Protein AF-A0A661FBB1-F1 (afdb_monomer)

Sequence (141 aa):
MPEQTFEELRRYLLKSGITPRHVKRTIAELNDHFDDLQLEGKSEGLSTLDAHAFAESRIGEHKLIAQNMLAKTELKTWIYRYPRVARLYLPVAYLLLLPAAPVFAGAEHASAVARWGTSLMVSAAVTAAMLLLMQIAITLT

Solvent-accessible surface area (backbone atoms only — not comparable to full-atom values): 7709 Å² total; per-residue (Å²): 115,66,69,61,56,51,51,51,50,48,53,52,43,48,76,71,33,37,30,68,69,56,50,54,50,52,54,51,54,51,49,55,52,41,52,51,37,30,52,50,31,41,75,74,67,40,53,76,68,53,7,47,53,50,21,57,66,68,74,54,61,67,67,57,57,49,50,61,52,68,71,40,56,87,49,31,31,66,56,69,58,37,52,73,58,37,66,58,48,50,58,54,52,46,65,57,54,64,53,42,60,60,51,55,54,40,64,79,38,41,69,58,50,50,54,55,50,50,51,51,52,51,54,50,50,54,52,51,50,51,52,50,51,53,51,50,51,62,75,74,107

Structure (mmCIF, N/CA/C/O backbone):
data_AF-A0A661FBB1-F1
#
_entry.id   AF-A0A661FBB1-F1
#
loop_
_atom_site.group_PDB
_atom_site.id
_atom_site.type_symbol
_atom_site.label_atom_id
_atom_site.label_alt_id
_atom_site.label_comp_id
_atom_site.label_asym_id
_atom_site.label_entity_id
_atom_site.label_seq_id
_atom_site.pdbx_PDB_ins_code
_atom_site.Cartn_x
_atom_site.Cartn_y
_atom_site.Cartn_z
_atom_site.occupancy
_atom_site.B_iso_or_equiv
_atom_site.auth_seq_id
_atom_site.auth_comp_id
_atom_site.auth_asym_id
_atom_site.auth_atom_id
_atom_site.pdbx_PDB_model_num
ATOM 1 N N . MET A 1 1 ? -7.711 7.967 23.790 1.00 57.03 1 MET A N 1
ATOM 2 C CA . MET A 1 1 ? -8.134 8.584 22.510 1.00 57.03 1 MET A CA 1
ATOM 3 C C . MET A 1 1 ? -8.203 7.483 21.456 1.00 57.03 1 MET A C 1
ATOM 5 O O . MET A 1 1 ? -7.209 7.226 20.787 1.00 57.03 1 MET A O 1
ATOM 9 N N . PRO A 1 2 ? -9.346 6.800 21.355 1.00 60.16 2 PRO A N 1
ATOM 10 C CA . PRO A 1 2 ? -9.554 5.565 20.590 1.00 60.16 2 PRO A CA 1
ATOM 11 C C . PRO A 1 2 ? -9.313 5.749 19.089 1.00 60.16 2 PRO A C 1
ATOM 13 O O . PRO A 1 2 ? -8.815 4.837 18.435 1.00 60.16 2 PRO A O 1
ATOM 16 N N . GLU A 1 3 ? -9.524 6.961 18.564 1.00 63.97 3 GLU A N 1
ATOM 17 C CA . GLU A 1 3 ? -9.142 7.320 17.194 1.00 63.97 3 GLU A CA 1
ATOM 18 C C . GLU A 1 3 ? -7.659 7.038 16.903 1.00 63.97 3 GLU A C 1
ATOM 20 O O . GLU A 1 3 ? -7.321 6.515 15.842 1.00 63.97 3 GLU A O 1
ATOM 25 N N . GLN A 1 4 ? -6.758 7.318 17.854 1.00 70.75 4 GLN A N 1
ATOM 26 C CA . GLN A 1 4 ? -5.325 7.061 17.673 1.00 70.75 4 GLN A CA 1
ATOM 27 C C . GLN A 1 4 ? -5.031 5.556 17.629 1.00 70.75 4 GLN A C 1
ATOM 29 O O . GLN A 1 4 ? -4.239 5.103 16.800 1.00 70.75 4 GLN A O 1
ATO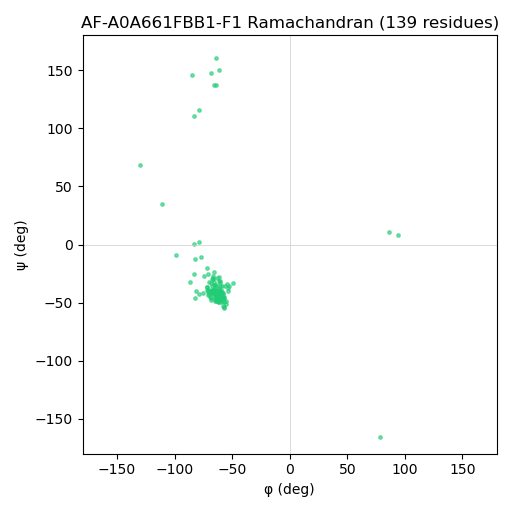M 34 N N . THR A 1 5 ? -5.711 4.770 18.464 1.00 79.94 5 THR A N 1
ATOM 35 C CA . THR A 1 5 ? -5.538 3.315 18.536 1.00 79.94 5 THR A CA 1
ATOM 36 C C . THR A 1 5 ? -6.108 2.608 17.304 1.00 79.94 5 THR A C 1
ATOM 38 O O . THR A 1 5 ? -5.467 1.716 16.739 1.00 79.94 5 THR A O 1
ATOM 41 N N . PHE A 1 6 ? -7.267 3.040 16.806 1.00 89.94 6 PHE A N 1
ATOM 42 C CA . PHE A 1 6 ? -7.828 2.507 15.567 1.00 89.94 6 PHE A CA 1
ATOM 43 C C . PHE A 1 6 ? -7.035 2.929 14.331 1.00 89.94 6 PHE A C 1
ATOM 45 O O . PHE A 1 6 ? -6.894 2.129 13.405 1.00 89.94 6 PHE A O 1
ATOM 52 N N . GLU A 1 7 ? -6.427 4.117 14.312 1.00 91.25 7 GLU A N 1
ATOM 53 C CA . GLU A 1 7 ? -5.509 4.497 13.232 1.00 91.25 7 GLU A CA 1
ATOM 54 C C . GLU A 1 7 ? -4.209 3.678 13.237 1.00 91.25 7 GLU A C 1
ATOM 56 O O . GLU A 1 7 ? -3.648 3.362 12.181 1.00 91.25 7 GLU A O 1
ATOM 61 N N . GLU A 1 8 ? -3.715 3.268 14.404 1.00 91.81 8 GLU A N 1
ATOM 62 C CA . GLU A 1 8 ? -2.618 2.300 14.496 1.00 91.81 8 GLU A CA 1
ATOM 63 C C . GLU A 1 8 ? -3.014 0.932 13.940 1.00 91.81 8 GLU A C 1
ATOM 65 O O . GLU A 1 8 ? -2.297 0.391 13.089 1.00 91.81 8 GLU A O 1
ATOM 70 N N . LEU A 1 9 ? -4.184 0.416 14.329 1.00 93.00 9 LEU A N 1
ATOM 71 C CA . LEU A 1 9 ? -4.731 -0.827 13.784 1.00 93.00 9 LEU A CA 1
ATOM 72 C C . LEU A 1 9 ? -4.915 -0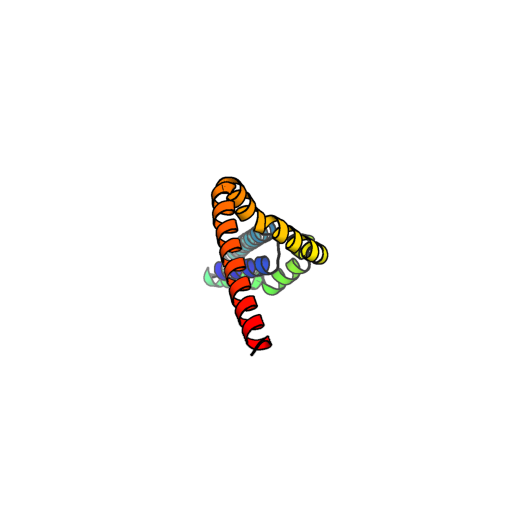.733 12.262 1.00 93.00 9 LEU A C 1
ATOM 74 O O . LEU A 1 9 ? -4.481 -1.619 11.522 1.00 93.00 9 LEU A O 1
ATOM 78 N N . ARG A 1 10 ? -5.483 0.370 11.770 1.00 95.12 10 ARG A N 1
ATOM 79 C CA . ARG A 1 10 ? -5.664 0.652 10.343 1.00 95.12 10 ARG A CA 1
ATOM 80 C C . ARG A 1 10 ? -4.343 0.581 9.588 1.00 95.12 10 ARG A C 1
ATOM 82 O O . ARG A 1 10 ? -4.241 -0.124 8.580 1.00 95.12 10 ARG A O 1
ATOM 89 N N . ARG A 1 11 ? -3.315 1.287 10.071 1.00 95.50 11 ARG A N 1
ATOM 90 C CA . ARG A 1 11 ? -1.973 1.272 9.466 1.00 95.50 11 ARG A CA 1
ATOM 91 C C . ARG A 1 11 ? -1.376 -0.131 9.473 1.00 95.50 11 ARG A C 1
ATOM 93 O O . ARG A 1 11 ? -0.795 -0.542 8.467 1.00 95.50 11 ARG A O 1
ATOM 100 N N . TYR A 1 12 ? -1.534 -0.870 10.568 1.00 95.00 12 TYR A N 1
ATOM 101 C CA . TYR A 1 12 ? -1.041 -2.239 10.686 1.00 95.00 12 TYR A CA 1
ATOM 102 C C . TYR A 1 12 ? -1.705 -3.192 9.678 1.00 95.00 12 TYR A C 1
ATOM 104 O O . TYR A 1 12 ? -1.004 -3.923 8.970 1.00 95.00 12 TYR A O 1
ATOM 112 N N . LEU A 1 13 ? -3.033 -3.145 9.541 1.00 95.38 13 LEU A N 1
ATOM 113 C CA . LEU A 1 13 ? -3.787 -3.986 8.604 1.00 95.38 13 LEU A CA 1
ATOM 114 C C . LEU A 1 13 ? -3.411 -3.706 7.142 1.00 95.38 13 LEU A C 1
ATOM 116 O O . LEU A 1 13 ? -3.213 -4.644 6.366 1.00 95.38 13 LEU A O 1
ATOM 120 N N . LEU A 1 14 ? -3.251 -2.428 6.777 1.00 95.75 14 LEU A N 1
ATOM 121 C CA . LEU A 1 14 ? -2.830 -2.026 5.430 1.00 95.75 14 LEU A CA 1
ATOM 122 C C . LEU A 1 14 ? -1.415 -2.516 5.105 1.00 95.75 14 LEU A C 1
ATOM 124 O O . LEU A 1 14 ? -1.207 -3.123 4.055 1.00 95.75 14 LEU A O 1
ATOM 128 N N . LYS A 1 15 ? -0.450 -2.315 6.014 1.00 95.00 15 LYS A N 1
ATOM 129 C CA . LYS A 1 15 ? 0.931 -2.807 5.835 1.00 95.00 15 LYS A CA 1
ATOM 130 C C . LYS A 1 15 ? 0.996 -4.329 5.705 1.00 95.00 15 LYS A C 1
ATOM 132 O O . LYS A 1 15 ? 1.851 -4.857 4.999 1.00 95.00 15 LYS A O 1
ATOM 137 N N . SER A 1 16 ? 0.072 -5.023 6.359 1.00 93.75 16 SER A N 1
ATOM 138 C CA . SER A 1 16 ? -0.020 -6.482 6.345 1.00 93.75 16 SER A CA 1
ATOM 139 C C . SER A 1 16 ? -0.768 -7.040 5.123 1.00 93.75 16 SER A C 1
ATOM 141 O O . SER A 1 16 ? -0.909 -8.256 4.988 1.00 93.75 16 SER A O 1
ATOM 143 N N . GLY A 1 17 ? -1.230 -6.173 4.214 1.00 93.88 17 GLY A N 1
ATOM 144 C CA . GLY A 1 17 ? -1.769 -6.561 2.911 1.00 93.88 17 GLY A CA 1
ATOM 145 C C . GLY A 1 17 ? -3.284 -6.741 2.839 1.00 93.88 17 GLY A C 1
ATOM 146 O O . GLY A 1 17 ? -3.783 -7.194 1.801 1.00 93.88 17 GLY A O 1
ATOM 147 N N . ILE A 1 18 ? -4.029 -6.382 3.890 1.00 96.44 18 ILE A N 1
ATOM 148 C CA . ILE A 1 18 ? -5.498 -6.351 3.849 1.00 96.44 18 ILE A CA 1
ATOM 149 C C . ILE A 1 18 ? -5.958 -5.263 2.873 1.00 96.44 18 ILE A C 1
ATOM 151 O O . ILE A 1 18 ? -5.408 -4.162 2.831 1.00 96.44 18 ILE A O 1
ATOM 155 N N . THR A 1 19 ? -6.969 -5.567 2.061 1.00 95.31 19 THR A N 1
ATOM 156 C CA . THR A 1 19 ? -7.477 -4.634 1.051 1.00 95.31 19 THR A CA 1
ATOM 157 C C . THR A 1 19 ? -8.086 -3.382 1.704 1.00 95.31 19 THR A C 1
ATOM 159 O O . THR A 1 19 ? -8.873 -3.517 2.646 1.00 95.31 19 THR A O 1
ATOM 162 N N . PRO A 1 20 ? -7.823 -2.161 1.182 1.00 95.06 20 PRO A N 1
ATOM 163 C CA . PRO A 1 20 ? -8.282 -0.910 1.795 1.00 95.06 20 PRO A CA 1
ATOM 164 C C . PRO A 1 20 ? -9.788 -0.834 2.059 1.00 95.06 20 PRO A C 1
ATOM 166 O O . PRO A 1 20 ? -10.207 -0.259 3.060 1.00 95.06 20 PRO A O 1
ATOM 169 N N . ARG A 1 21 ? -10.608 -1.448 1.195 1.00 95.00 21 ARG A N 1
ATOM 170 C CA . ARG A 1 21 ? -12.065 -1.529 1.375 1.00 95.00 21 ARG A CA 1
ATOM 171 C C . ARG A 1 21 ? -12.445 -2.249 2.670 1.00 95.00 21 ARG A C 1
ATOM 173 O O . ARG A 1 21 ? -13.316 -1.767 3.387 1.00 95.00 21 ARG A O 1
ATOM 180 N N . HIS A 1 22 ? -11.799 -3.379 2.961 1.00 94.88 22 HIS A N 1
ATOM 181 C CA . HIS A 1 22 ? -12.058 -4.148 4.177 1.00 94.88 22 HIS A CA 1
ATOM 182 C C . HIS A 1 22 ? -11.550 -3.411 5.409 1.00 94.88 22 HIS A C 1
ATOM 184 O O . HIS A 1 22 ? -12.287 -3.309 6.378 1.00 94.88 22 HIS A O 1
ATOM 190 N N . VAL A 1 23 ? -10.358 -2.805 5.341 1.00 96.06 23 VAL A N 1
ATOM 191 C CA . VAL A 1 23 ? -9.843 -1.992 6.452 1.00 96.06 23 VAL A CA 1
ATOM 192 C C . VAL A 1 23 ? -10.785 -0.829 6.763 1.00 96.06 23 VAL A C 1
ATOM 194 O O . VAL A 1 23 ? -11.175 -0.660 7.910 1.00 96.06 23 VAL A O 1
ATOM 197 N N . LYS A 1 24 ? -11.205 -0.056 5.752 1.00 95.50 24 LYS A N 1
ATOM 198 C CA . LYS A 1 24 ? -12.125 1.074 5.949 1.00 95.50 24 LYS A CA 1
ATOM 199 C C . LYS A 1 24 ? -13.433 0.626 6.603 1.00 95.50 24 LYS A C 1
ATOM 201 O O . LYS A 1 24 ? -13.892 1.281 7.529 1.00 95.50 24 LYS A O 1
ATOM 206 N N . ARG A 1 25 ? -14.014 -0.477 6.120 1.00 95.06 25 ARG A N 1
ATOM 207 C CA . ARG A 1 25 ? -15.252 -1.027 6.679 1.00 95.06 25 ARG A CA 1
ATOM 208 C C . ARG A 1 25 ? -15.068 -1.445 8.136 1.00 95.06 25 ARG A C 1
ATOM 210 O O . ARG A 1 25 ? -15.866 -1.040 8.962 1.00 95.06 25 ARG A O 1
ATOM 217 N N . THR A 1 26 ? -14.014 -2.194 8.449 1.00 94.00 26 THR A N 1
ATOM 218 C CA . THR A 1 26 ? -13.778 -2.667 9.817 1.00 94.00 26 THR A CA 1
ATOM 219 C C . THR A 1 26 ? -13.519 -1.524 10.791 1.00 94.00 26 THR A C 1
ATOM 221 O O . THR A 1 26 ? -14.028 -1.560 11.898 1.00 94.00 26 THR A O 1
ATOM 224 N N . ILE A 1 27 ? -12.769 -0.492 10.397 1.00 94.75 27 ILE A N 1
ATOM 225 C CA . ILE A 1 27 ? -12.542 0.669 11.271 1.00 94.75 27 ILE A CA 1
ATOM 226 C C . ILE A 1 27 ? -13.841 1.444 11.517 1.00 94.75 27 ILE A C 1
ATOM 228 O O . ILE A 1 27 ? -14.068 1.884 12.636 1.00 94.75 27 ILE A O 1
ATOM 232 N N . ALA A 1 28 ? -14.705 1.579 10.506 1.00 94.19 28 ALA A N 1
ATOM 233 C CA . ALA A 1 28 ? -16.026 2.173 10.699 1.00 94.19 28 ALA A CA 1
ATOM 234 C C . ALA A 1 28 ? -16.876 1.338 11.671 1.00 94.19 28 ALA A C 1
ATOM 236 O O . ALA A 1 28 ? -17.344 1.873 12.662 1.00 94.19 28 ALA A O 1
ATOM 237 N N . GLU A 1 29 ? -16.967 0.020 11.456 1.00 93.75 29 GLU A N 1
ATOM 238 C CA . GLU A 1 29 ? -17.710 -0.891 12.343 1.00 93.75 29 GLU A CA 1
ATOM 239 C C . GLU A 1 29 ? -17.183 -0.865 13.791 1.00 93.75 29 GLU A C 1
ATOM 241 O O . GLU A 1 29 ? -17.966 -0.960 14.729 1.00 93.75 29 GLU A O 1
ATOM 246 N N . LEU A 1 30 ? -15.867 -0.720 13.988 1.00 92.88 30 LEU A N 1
ATOM 247 C CA . LEU A 1 30 ? -15.271 -0.605 15.322 1.00 92.88 30 LEU A CA 1
ATOM 248 C C . LEU A 1 30 ? -15.584 0.731 16.000 1.00 92.88 30 LEU A C 1
ATOM 250 O O . LEU A 1 30 ? -15.828 0.732 17.201 1.00 92.88 30 LEU A O 1
ATOM 254 N N . ASN A 1 31 ? -15.580 1.841 15.256 1.00 92.50 31 ASN A N 1
ATOM 255 C CA . ASN A 1 31 ? -15.984 3.143 15.792 1.00 92.50 31 ASN A CA 1
ATOM 256 C C . ASN A 1 31 ? -17.463 3.137 16.180 1.00 92.50 31 ASN A C 1
ATOM 258 O O . ASN A 1 31 ? -17.784 3.487 17.309 1.00 92.50 31 ASN A O 1
ATOM 262 N N . ASP A 1 32 ? -18.333 2.658 15.287 1.00 93.69 32 ASP A N 1
ATOM 263 C CA . ASP A 1 32 ? -19.772 2.572 15.548 1.00 93.69 32 ASP A CA 1
ATOM 264 C C . ASP A 1 32 ? -20.037 1.721 16.805 1.00 93.69 32 ASP A C 1
ATOM 266 O O . ASP A 1 32 ? -20.751 2.139 17.713 1.00 93.69 32 ASP A O 1
ATOM 270 N N . HIS A 1 33 ? -19.379 0.558 16.921 1.00 92.69 33 HIS A N 1
ATOM 271 C CA . HIS A 1 33 ? -19.526 -0.299 18.099 1.00 92.69 33 HIS A CA 1
ATOM 272 C C . HIS A 1 33 ? -18.967 0.335 19.382 1.00 92.69 33 HIS A C 1
ATOM 274 O O . HIS A 1 33 ? -19.511 0.128 20.466 1.00 92.69 33 HIS A O 1
ATOM 280 N N . PHE A 1 34 ? -17.880 1.100 19.282 1.00 92.31 34 PHE A N 1
ATOM 281 C CA . PHE A 1 34 ? -17.327 1.824 20.421 1.00 92.31 34 PHE A CA 1
ATOM 282 C C . PHE A 1 34 ? -18.291 2.899 20.932 1.00 92.31 34 PHE A C 1
ATOM 284 O O . PHE A 1 34 ? -18.471 3.038 22.144 1.00 92.31 34 PHE A O 1
ATOM 291 N N . ASP A 1 35 ? -18.923 3.633 20.017 1.00 92.62 35 ASP A N 1
ATOM 292 C CA . ASP A 1 35 ? -19.912 4.657 20.344 1.00 92.62 35 ASP A CA 1
ATOM 293 C C . ASP A 1 35 ? -21.154 4.033 20.997 1.00 92.62 35 ASP A C 1
ATOM 295 O O . ASP A 1 35 ? -21.623 4.536 22.023 1.00 92.62 35 ASP A O 1
ATOM 299 N N . ASP A 1 36 ? 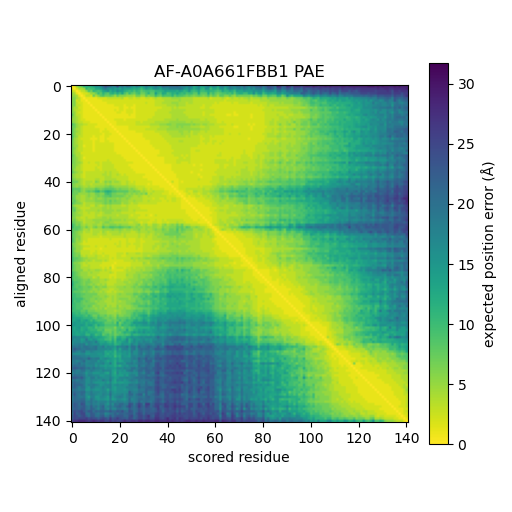-21.621 2.890 20.485 1.00 94.50 36 ASP A N 1
ATOM 300 C CA . ASP A 1 36 ? -22.709 2.115 21.092 1.00 94.50 36 ASP A CA 1
ATOM 301 C C . ASP A 1 36 ? -22.376 1.700 22.538 1.00 94.50 36 ASP A C 1
ATOM 303 O O . ASP A 1 36 ? -23.185 1.900 23.447 1.00 94.50 36 ASP A O 1
ATOM 307 N N . LEU A 1 37 ? -21.161 1.194 22.787 1.00 93.88 37 LEU A N 1
ATOM 308 C CA . LEU A 1 37 ? -20.704 0.800 24.129 1.00 93.88 37 LEU A CA 1
ATOM 309 C C . LEU A 1 37 ? -20.592 1.993 25.090 1.00 93.88 37 LEU A C 1
ATOM 311 O O . LEU A 1 37 ? -20.864 1.862 26.286 1.00 93.88 37 LEU A O 1
ATOM 315 N N . GLN A 1 38 ? -20.204 3.172 24.597 1.00 93.19 38 GLN A N 1
ATOM 316 C CA . GLN A 1 38 ? -20.211 4.379 25.424 1.00 93.19 38 GLN A CA 1
ATOM 317 C C . GLN A 1 38 ? -21.625 4.816 25.799 1.00 93.19 38 GLN A C 1
ATOM 319 O O . GLN A 1 38 ? -21.843 5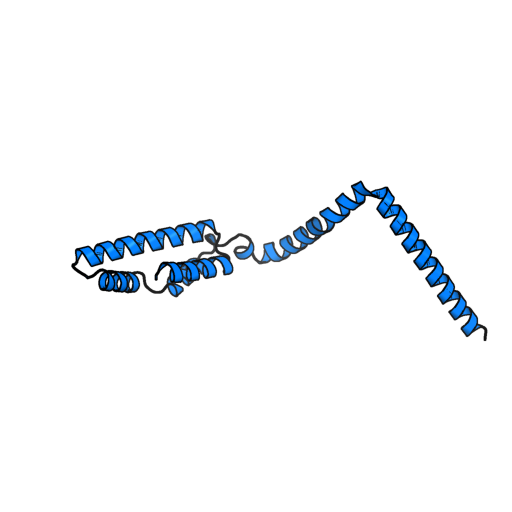.288 26.918 1.00 93.19 38 GLN A O 1
ATOM 324 N N . LEU A 1 39 ? -22.572 4.719 24.863 1.00 94.38 39 LEU A N 1
ATOM 325 C CA . LEU A 1 39 ? -23.973 5.037 25.126 1.00 94.38 39 LEU A CA 1
ATOM 326 C C . LEU A 1 39 ? -24.569 4.062 26.143 1.00 94.38 39 LEU A C 1
ATOM 328 O O . LEU A 1 39 ? -25.251 4.512 27.064 1.00 94.38 39 LEU A O 1
ATOM 332 N N . GLU A 1 40 ? -24.246 2.772 26.035 1.00 94.12 40 GLU A N 1
ATOM 333 C CA . GLU A 1 40 ? -24.612 1.747 27.018 1.00 94.12 40 GLU A CA 1
ATOM 334 C C . GLU A 1 40 ? -24.084 2.117 28.411 1.00 94.12 40 GLU A C 1
ATOM 336 O O . GLU A 1 40 ? -24.879 2.298 29.333 1.00 94.12 40 GLU A O 1
ATOM 341 N N . GLY A 1 41 ? -22.779 2.379 28.551 1.00 92.06 41 GLY A N 1
ATOM 342 C CA . GLY A 1 41 ? -22.192 2.759 29.840 1.00 92.06 41 GLY A CA 1
ATOM 343 C C . GLY A 1 41 ? -22.812 4.026 30.444 1.00 92.06 41 GLY A C 1
ATOM 344 O O . GLY A 1 41 ? -23.105 4.079 31.638 1.00 92.06 41 GLY A O 1
ATOM 345 N N . LYS A 1 42 ? -23.092 5.046 29.621 1.00 94.56 42 LYS A N 1
ATOM 346 C CA . LYS A 1 42 ? -23.800 6.257 30.078 1.00 94.56 42 LYS A CA 1
ATOM 347 C C . LYS A 1 42 ? -25.232 5.956 30.521 1.00 94.56 42 LYS A C 1
ATOM 349 O O . LYS A 1 42 ? -25.696 6.548 31.493 1.00 94.56 42 LYS A O 1
ATOM 354 N N . SER A 1 43 ? -25.930 5.054 29.830 1.00 93.69 43 SER A N 1
ATOM 355 C CA . SER A 1 43 ? -27.291 4.640 30.197 1.00 93.69 43 SER A CA 1
ATOM 356 C C . SER A 1 43 ? -27.336 3.874 31.523 1.00 93.69 43 SER A C 1
ATOM 358 O O . SER A 1 43 ? -28.317 3.981 32.256 1.00 93.69 43 SER A O 1
ATOM 360 N N . GLU A 1 44 ? -26.240 3.201 31.885 1.00 92.62 44 GLU A N 1
ATOM 361 C CA . GLU A 1 44 ? -26.036 2.563 33.191 1.00 92.62 44 GLU A CA 1
ATOM 362 C C . GLU A 1 44 ? -25.628 3.555 34.300 1.00 92.62 44 GLU A C 1
ATOM 364 O O . GLU A 1 44 ? -25.410 3.164 35.447 1.00 92.62 44 GLU A O 1
ATOM 369 N N . GLY A 1 45 ? -25.555 4.854 33.990 1.00 93.81 45 GLY A N 1
ATOM 370 C CA . GLY A 1 45 ? -25.243 5.912 34.952 1.00 93.81 45 GLY A CA 1
ATOM 371 C C . GLY A 1 45 ? -23.749 6.173 35.152 1.00 93.81 45 GLY A C 1
ATOM 372 O O . GLY A 1 45 ? -23.387 6.912 36.070 1.00 93.81 45 GLY A O 1
ATOM 373 N N . LEU A 1 46 ? -22.875 5.607 34.311 1.00 94.06 46 LEU A N 1
ATOM 374 C CA . LEU A 1 46 ? -21.442 5.901 34.353 1.00 94.06 46 LEU A CA 1
ATOM 375 C C . LEU A 1 46 ? -21.157 7.341 33.907 1.00 94.06 46 LEU A C 1
ATOM 377 O O . LEU A 1 46 ? -21.816 7.897 33.022 1.00 94.06 46 LEU A O 1
ATOM 381 N N . SER A 1 47 ? -20.117 7.942 34.490 1.00 92.12 47 SER A N 1
ATOM 382 C CA . SER A 1 47 ? -19.592 9.221 34.009 1.00 92.12 47 SER A CA 1
ATOM 383 C C . SER A 1 47 ? -19.023 9.066 32.592 1.00 92.12 47 SER A C 1
ATOM 385 O O . SER A 1 47 ? -18.674 7.968 32.171 1.00 92.12 47 SER A O 1
ATOM 387 N N . THR A 1 48 ? -18.865 10.156 31.837 1.00 88.69 48 THR A N 1
ATOM 388 C CA . THR A 1 48 ? -18.280 10.091 30.481 1.00 88.69 48 THR A CA 1
ATOM 389 C C . THR A 1 48 ? -16.892 9.440 30.460 1.00 88.69 48 THR A C 1
ATOM 391 O O . THR A 1 48 ? -16.565 8.736 29.506 1.00 88.69 48 THR A O 1
ATOM 394 N N . LEU A 1 49 ? -16.080 9.662 31.500 1.00 89.19 49 LEU A N 1
ATOM 395 C CA . LEU A 1 49 ? -14.749 9.067 31.611 1.00 89.19 49 LEU A CA 1
ATOM 396 C C . LEU A 1 49 ? -14.839 7.558 31.880 1.00 89.19 49 LEU A C 1
ATOM 398 O O . LEU A 1 49 ? -14.140 6.776 31.238 1.00 89.19 49 LEU A O 1
ATOM 402 N N . ASP A 1 50 ? -15.739 7.152 32.775 1.00 91.69 50 ASP A N 1
ATOM 403 C CA . ASP A 1 50 ? -15.932 5.744 33.131 1.00 91.69 50 ASP A CA 1
ATOM 404 C C . ASP A 1 50 ? -16.607 4.961 31.998 1.00 91.69 50 ASP A C 1
ATOM 406 O O . ASP A 1 50 ? -16.217 3.832 31.720 1.00 91.69 50 ASP A O 1
ATOM 410 N N . ALA A 1 51 ? -17.549 5.573 31.275 1.00 90.25 51 ALA A N 1
ATOM 411 C CA . ALA A 1 51 ? -18.180 4.997 30.087 1.00 90.25 51 ALA A CA 1
ATOM 412 C C . ALA A 1 51 ? -17.168 4.778 28.950 1.00 90.25 51 ALA A C 1
ATOM 414 O O . ALA A 1 51 ? -17.249 3.794 28.218 1.00 90.25 51 ALA A O 1
ATOM 415 N N . HIS A 1 52 ? -16.178 5.665 28.820 1.00 88.31 52 HIS A N 1
ATOM 416 C CA . HIS A 1 52 ? -15.080 5.481 27.876 1.00 88.31 52 HIS A CA 1
ATOM 417 C C . HIS A 1 52 ? -14.173 4.311 28.281 1.00 88.31 52 HIS A C 1
ATOM 419 O O . HIS A 1 52 ? -13.863 3.462 27.447 1.00 88.31 52 HIS A O 1
ATOM 425 N N . ALA A 1 53 ? -13.761 4.236 29.552 1.00 88.50 53 ALA A N 1
ATOM 426 C CA . ALA A 1 53 ? -12.959 3.119 30.058 1.00 88.50 53 ALA A CA 1
ATOM 427 C C . ALA A 1 53 ? -13.712 1.778 29.953 1.00 88.50 53 ALA A C 1
ATOM 429 O O . ALA A 1 53 ? -13.128 0.755 29.588 1.00 88.50 53 ALA A O 1
ATOM 430 N N . PHE A 1 54 ? -15.023 1.798 30.202 1.00 89.69 54 PHE A N 1
ATOM 431 C CA . PHE A 1 54 ? -15.924 0.672 29.984 1.00 89.69 54 PHE A CA 1
ATOM 432 C C . PHE A 1 54 ? -15.899 0.215 28.520 1.00 89.69 54 PHE A C 1
ATOM 434 O O . PHE A 1 54 ? -15.611 -0.955 28.256 1.00 89.69 54 PHE A O 1
ATOM 441 N N . ALA A 1 55 ? -16.103 1.131 27.568 1.00 89.38 55 ALA A N 1
ATOM 442 C CA . ALA A 1 55 ? -16.084 0.818 26.141 1.00 89.38 55 ALA A CA 1
ATOM 443 C C . ALA A 1 55 ? -14.721 0.265 25.678 1.00 89.38 55 ALA A C 1
ATOM 445 O O . ALA A 1 55 ? -14.674 -0.734 24.957 1.00 89.38 55 ALA A O 1
ATOM 446 N N . GLU A 1 56 ? -13.606 0.841 26.147 1.00 88.19 56 GLU A N 1
ATOM 447 C CA . GLU A 1 56 ? -12.258 0.331 25.848 1.00 88.19 56 GLU A CA 1
ATOM 448 C C . GLU A 1 56 ? -12.054 -1.094 26.380 1.00 88.19 56 GLU A C 1
ATOM 450 O O . GLU A 1 56 ? -11.511 -1.947 25.675 1.00 88.19 56 GLU A O 1
ATOM 455 N N . SER A 1 57 ? -12.533 -1.386 27.593 1.00 87.94 57 SER A N 1
ATOM 456 C CA . SER A 1 57 ? -12.428 -2.728 28.178 1.00 87.94 57 SER A CA 1
ATOM 457 C C . SER A 1 57 ? -13.260 -3.779 27.430 1.00 87.94 57 SER A C 1
ATOM 459 O O . SER A 1 57 ? -12.882 -4.951 27.389 1.00 87.94 57 SER A O 1
ATOM 461 N N . ARG A 1 58 ? -14.379 -3.369 26.813 1.00 88.06 58 ARG A N 1
ATOM 462 C CA . ARG A 1 58 ? -15.325 -4.263 26.127 1.00 88.06 58 ARG A CA 1
ATOM 463 C C . ARG A 1 58 ? -14.967 -4.538 24.671 1.00 88.06 58 ARG A C 1
ATOM 465 O O . ARG A 1 58 ? -15.191 -5.661 24.224 1.00 88.06 58 ARG A O 1
ATOM 472 N N . ILE A 1 59 ? -14.364 -3.582 23.960 1.00 85.19 59 ILE A N 1
ATOM 473 C CA . ILE A 1 59 ? -13.871 -3.797 22.585 1.00 85.19 59 ILE A CA 1
ATOM 474 C C . ILE A 1 59 ? -12.798 -4.887 22.512 1.00 85.19 59 ILE A C 1
ATOM 476 O O . ILE A 1 59 ? -12.700 -5.612 21.517 1.00 85.19 59 ILE A O 1
ATOM 480 N N . GLY A 1 60 ? -12.014 -5.029 23.580 1.00 82.31 60 GLY A N 1
ATOM 481 C CA . GLY A 1 60 ? -10.976 -6.042 23.692 1.00 82.31 60 GLY A CA 1
ATOM 482 C C . GLY A 1 60 ? -9.691 -5.692 22.939 1.00 82.31 60 GLY A C 1
ATOM 483 O O . GLY A 1 60 ? -9.421 -4.552 22.561 1.00 82.31 60 GLY A O 1
ATOM 484 N N . GLU A 1 61 ? -8.832 -6.693 22.753 1.00 85.38 61 GLU A N 1
ATOM 485 C CA . GLU A 1 61 ? -7.489 -6.468 22.224 1.00 85.38 61 GLU A CA 1
ATOM 486 C C . GLU A 1 61 ? -7.470 -6.287 20.698 1.00 85.38 61 GLU A C 1
ATOM 488 O O . GLU A 1 61 ? -7.653 -7.235 19.929 1.00 85.38 61 GLU A O 1
ATOM 493 N N . HIS A 1 62 ? -7.083 -5.091 20.242 1.00 87.19 62 HIS A N 1
ATOM 494 C CA . HIS A 1 62 ? -6.828 -4.775 18.828 1.00 87.19 62 HIS A CA 1
ATOM 495 C C . HIS A 1 62 ? -5.904 -5.784 18.127 1.00 87.19 62 HIS A C 1
ATOM 497 O O . HIS A 1 62 ? -6.059 -6.070 16.938 1.00 87.19 62 HIS A O 1
ATOM 503 N N . LYS A 1 63 ? -4.947 -6.358 18.864 1.00 85.56 63 LYS A N 1
ATOM 504 C CA . LYS A 1 63 ? -4.027 -7.378 18.350 1.00 85.56 63 LYS A CA 1
ATOM 505 C C . LYS A 1 63 ? -4.762 -8.659 17.947 1.00 85.56 63 LYS A C 1
ATOM 507 O O . LYS A 1 63 ? -4.447 -9.225 16.902 1.00 85.56 63 LYS A O 1
ATOM 512 N N . LEU A 1 64 ? -5.746 -9.090 18.735 1.00 89.06 64 LEU A N 1
ATOM 513 C CA . LEU A 1 64 ? -6.560 -10.268 18.438 1.00 89.06 64 LEU A CA 1
ATOM 514 C C . LEU A 1 64 ? -7.460 -10.014 17.223 1.00 89.06 64 LEU A C 1
ATOM 516 O O . LEU A 1 64 ? -7.537 -10.851 16.323 1.00 89.06 64 LEU A O 1
ATOM 520 N N . ILE A 1 65 ? -8.059 -8.819 17.146 1.00 89.38 65 ILE A N 1
ATOM 521 C CA . ILE A 1 65 ? -8.831 -8.371 15.977 1.00 89.38 65 ILE A CA 1
ATOM 522 C C . ILE A 1 65 ? -7.963 -8.459 14.716 1.00 89.38 65 ILE A C 1
ATOM 524 O O . ILE A 1 65 ? -8.359 -9.068 13.719 1.00 89.38 65 ILE A O 1
ATOM 528 N N . ALA A 1 66 ? -6.741 -7.925 14.774 1.00 92.44 66 ALA A N 1
ATOM 529 C CA . ALA A 1 66 ? -5.830 -7.949 13.641 1.00 92.44 66 ALA A CA 1
ATOM 530 C C . ALA A 1 66 ? -5.434 -9.375 13.228 1.00 92.44 66 ALA A C 1
ATOM 532 O O . ALA A 1 66 ? -5.457 -9.698 12.041 1.00 92.44 66 ALA A O 1
ATOM 533 N N . GLN A 1 67 ? -5.112 -10.249 14.186 1.00 92.88 67 GLN A N 1
ATOM 534 C CA . GLN A 1 67 ? -4.773 -11.650 13.912 1.00 92.88 67 GLN A CA 1
ATOM 535 C C . GLN A 1 67 ? -5.922 -12.391 13.220 1.00 92.88 67 GLN A C 1
ATOM 537 O O . GLN A 1 67 ? -5.699 -13.066 12.212 1.00 92.88 67 GLN A O 1
ATOM 542 N N . ASN A 1 68 ? -7.153 -12.197 13.698 1.00 92.62 68 ASN A N 1
ATOM 543 C CA . ASN A 1 68 ? -8.346 -12.794 13.101 1.00 92.62 68 ASN A CA 1
ATOM 544 C C . ASN A 1 68 ? -8.563 -12.328 11.656 1.00 92.62 68 ASN A C 1
ATOM 546 O O . ASN A 1 68 ? -8.914 -13.130 10.790 1.00 92.62 68 ASN A O 1
ATOM 550 N N . MET A 1 69 ? -8.320 -11.048 11.364 1.00 93.88 69 MET A N 1
ATOM 551 C CA . MET A 1 69 ? -8.395 -10.539 9.993 1.00 93.88 69 MET A CA 1
ATOM 552 C C . MET A 1 69 ? -7.279 -11.091 9.102 1.00 93.88 69 MET A C 1
ATOM 554 O O . MET A 1 69 ? -7.525 -11.429 7.948 1.00 93.88 69 MET A O 1
ATOM 558 N N . LEU A 1 70 ? -6.054 -11.212 9.619 1.00 93.69 70 LEU A N 1
ATOM 559 C CA . LEU A 1 70 ? -4.903 -11.704 8.855 1.00 93.69 70 LEU A CA 1
ATOM 560 C C . LEU A 1 70 ? -4.966 -13.201 8.546 1.00 93.69 70 LEU A C 1
ATOM 562 O O . LEU A 1 70 ? -4.373 -13.637 7.552 1.00 93.69 70 LEU A O 1
ATOM 566 N N . ALA A 1 71 ? -5.683 -13.979 9.356 1.00 93.62 71 ALA A N 1
ATOM 567 C CA . ALA A 1 71 ? -5.959 -15.385 9.082 1.00 93.62 71 ALA A CA 1
ATOM 568 C C . ALA A 1 71 ? -6.861 -15.572 7.845 1.00 93.62 71 ALA A C 1
ATOM 570 O O . ALA A 1 71 ? -6.739 -16.567 7.127 1.00 93.62 71 ALA A O 1
ATOM 571 N N . LYS A 1 72 ? -7.721 -14.591 7.547 1.00 93.69 72 LYS A N 1
ATOM 572 C CA . LYS A 1 72 ? -8.669 -14.629 6.428 1.00 93.69 72 LYS A CA 1
ATOM 573 C C . LYS A 1 72 ? -8.003 -14.200 5.126 1.00 93.69 72 LYS A C 1
ATOM 575 O O . LYS A 1 72 ? -7.638 -13.041 4.922 1.00 93.69 72 LYS A O 1
ATOM 580 N N . THR A 1 73 ? -7.833 -15.152 4.217 1.00 88.75 73 THR A N 1
ATOM 581 C CA . THR A 1 73 ? -7.115 -14.926 2.955 1.00 88.75 73 THR A CA 1
ATOM 582 C C . THR A 1 73 ? -7.946 -14.114 1.956 1.00 88.75 73 THR A C 1
ATOM 584 O O . THR A 1 73 ? -7.392 -13.383 1.139 1.00 88.75 73 THR A O 1
ATOM 587 N N . GLU A 1 74 ? -9.272 -14.178 2.050 1.00 92.38 74 GLU A N 1
ATOM 588 C CA . GLU A 1 74 ? -10.225 -13.408 1.249 1.00 92.38 74 GLU A CA 1
ATOM 589 C C . GLU A 1 74 ? -10.169 -11.897 1.504 1.00 92.38 74 GLU A C 1
ATOM 591 O O . GLU A 1 74 ? -10.516 -11.122 0.617 1.00 92.38 74 GLU A O 1
ATOM 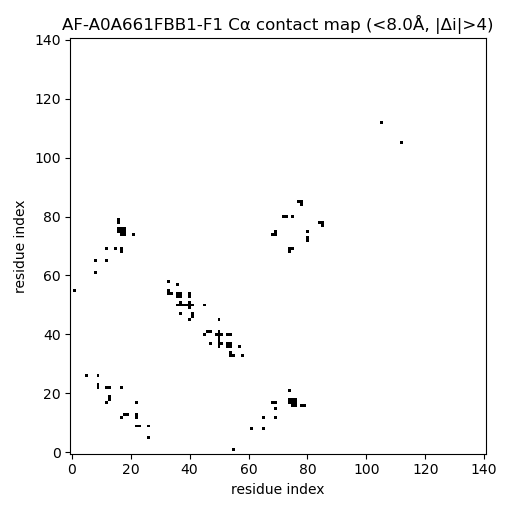596 N N . LEU A 1 75 ? -9.683 -11.472 2.675 1.00 93.31 75 LEU A N 1
ATOM 597 C CA . LEU A 1 75 ? -9.535 -10.054 3.016 1.00 93.31 75 LEU A CA 1
ATO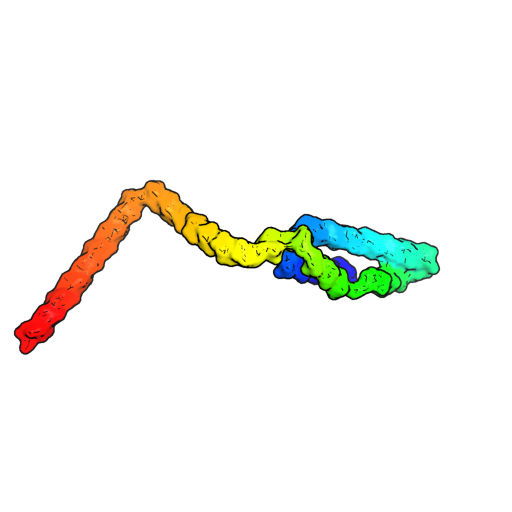M 598 C C . LEU A 1 75 ? -8.249 -9.439 2.447 1.00 93.31 75 LEU A C 1
ATOM 600 O O . LEU A 1 75 ? -8.074 -8.217 2.474 1.00 93.31 75 LEU A O 1
ATOM 604 N N . LYS A 1 76 ? -7.327 -10.274 1.960 1.00 93.88 76 LYS A N 1
ATOM 605 C CA . LYS A 1 76 ? -6.020 -9.852 1.461 1.00 93.88 76 LYS A CA 1
ATOM 606 C C . LYS A 1 76 ? -6.096 -9.410 0.007 1.00 93.88 76 LYS A C 1
ATOM 608 O O . LYS A 1 76 ? -6.785 -9.995 -0.826 1.00 93.88 76 LYS A O 1
ATOM 613 N N . THR A 1 77 ? -5.277 -8.418 -0.318 1.00 92.88 77 THR A N 1
ATOM 614 C CA . THR A 1 77 ? -5.027 -8.004 -1.701 1.00 92.88 77 THR A CA 1
ATOM 615 C C . THR A 1 77 ? -4.415 -9.165 -2.491 1.00 92.88 77 THR A C 1
ATOM 617 O O . THR A 1 77 ? -3.693 -9.989 -1.927 1.00 92.88 77 THR A O 1
ATOM 620 N N . TRP A 1 78 ? -4.657 -9.229 -3.804 1.00 92.19 78 TRP A N 1
ATOM 621 C CA . TRP A 1 78 ? -4.253 -10.367 -4.644 1.00 92.19 78 TRP A CA 1
ATOM 622 C C . TRP A 1 78 ? -2.761 -10.734 -4.524 1.00 92.19 78 TRP A C 1
ATOM 624 O O . TRP A 1 78 ? -2.429 -11.917 -4.507 1.00 92.19 78 TRP A O 1
ATOM 634 N N . ILE A 1 79 ? -1.881 -9.735 -4.360 1.00 92.38 79 ILE A N 1
ATOM 635 C C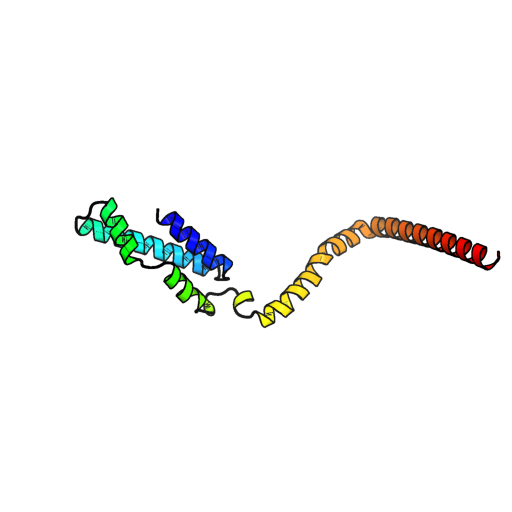A . ILE A 1 79 ? -0.429 -9.913 -4.175 1.00 92.38 79 ILE A CA 1
ATOM 636 C C . ILE A 1 79 ? -0.133 -10.781 -2.945 1.00 92.38 79 ILE A C 1
ATOM 638 O O . ILE A 1 79 ? 0.699 -11.684 -2.994 1.00 92.38 79 ILE A O 1
ATOM 642 N N . TYR A 1 80 ? -0.852 -10.531 -1.852 1.00 90.19 80 TYR A N 1
ATOM 643 C CA . TYR A 1 80 ? -0.713 -11.245 -0.584 1.00 90.19 80 TYR A CA 1
ATOM 644 C C . TYR A 1 80 ? -1.498 -12.560 -0.568 1.00 90.19 80 TYR A C 1
ATOM 646 O O . TYR A 1 80 ? -1.130 -13.487 0.151 1.00 90.19 80 TYR A O 1
ATOM 654 N N . ARG A 1 81 ? -2.562 -12.658 -1.372 1.00 91.50 81 ARG A N 1
ATOM 655 C CA . ARG A 1 81 ? -3.345 -13.884 -1.563 1.00 91.50 81 ARG A CA 1
ATOM 656 C C . ARG A 1 81 ? -2.588 -14.934 -2.381 1.00 91.50 81 ARG A C 1
ATOM 658 O O . ARG A 1 81 ? -2.655 -16.118 -2.067 1.00 91.50 81 ARG A O 1
ATOM 665 N N . TYR A 1 82 ? -1.849 -14.506 -3.405 1.00 92.81 82 TYR A N 1
ATOM 666 C CA . TYR A 1 82 ? -1.127 -15.379 -4.334 1.00 92.81 82 TYR A CA 1
ATOM 667 C C . TYR A 1 82 ? 0.341 -14.946 -4.501 1.00 92.81 82 TYR A C 1
ATOM 669 O O . TYR A 1 82 ? 0.753 -14.536 -5.590 1.00 92.81 82 TYR A O 1
ATOM 677 N N . PRO A 1 83 ? 1.184 -15.083 -3.458 1.00 90.50 83 PRO A N 1
ATOM 678 C CA . PRO A 1 83 ? 2.549 -14.551 -3.469 1.00 90.50 83 PRO A CA 1
ATOM 679 C C . PRO A 1 83 ? 3.446 -15.191 -4.537 1.00 90.50 83 PRO A C 1
ATOM 681 O O . PRO A 1 83 ? 4.353 -14.544 -5.052 1.00 90.50 83 PRO A O 1
ATOM 684 N N . ARG A 1 84 ? 3.190 -16.453 -4.911 1.00 93.25 84 ARG A N 1
ATOM 685 C CA . ARG A 1 84 ? 3.926 -17.135 -5.991 1.00 93.25 84 ARG A CA 1
ATOM 686 C C . ARG A 1 84 ? 3.641 -16.508 -7.356 1.00 93.25 84 ARG A C 1
ATOM 688 O O . ARG A 1 84 ? 4.568 -16.293 -8.126 1.00 93.25 84 ARG A O 1
ATOM 695 N N . VAL A 1 85 ? 2.376 -16.177 -7.621 1.00 94.25 85 VAL A N 1
ATOM 696 C CA . VAL A 1 85 ? 1.954 -15.518 -8.865 1.00 94.25 85 VAL A CA 1
ATOM 697 C C . VAL A 1 85 ? 2.502 -14.098 -8.908 1.00 94.25 85 VAL A C 1
ATOM 699 O O . VAL A 1 85 ? 3.097 -13.699 -9.903 1.00 94.25 85 VAL A O 1
ATOM 702 N N . ALA A 1 86 ? 2.382 -13.358 -7.804 1.00 93.06 86 ALA A N 1
ATOM 703 C CA . ALA A 1 86 ? 2.902 -12.000 -7.709 1.00 93.06 86 ALA A CA 1
ATOM 704 C C . ALA A 1 86 ? 4.419 -11.935 -7.936 1.00 93.06 86 ALA A C 1
ATOM 706 O O . ALA A 1 86 ? 4.890 -11.040 -8.631 1.00 93.06 86 ALA A O 1
ATOM 707 N N . ARG A 1 87 ? 5.177 -12.912 -7.417 1.00 92.88 87 ARG A N 1
ATOM 708 C CA . ARG A 1 87 ? 6.631 -13.006 -7.617 1.00 92.88 87 ARG A CA 1
ATOM 709 C C . ARG A 1 87 ? 7.024 -13.151 -9.087 1.00 92.88 87 ARG A C 1
ATOM 711 O O . ARG A 1 87 ? 8.072 -12.650 -9.467 1.00 92.88 87 ARG A O 1
ATOM 718 N N . LEU A 1 88 ? 6.203 -13.821 -9.895 1.00 93.94 88 LEU A N 1
ATOM 719 C CA . LEU A 1 88 ? 6.433 -13.942 -11.334 1.00 93.94 88 LEU A CA 1
ATOM 720 C C . LEU A 1 88 ? 5.936 -12.702 -12.088 1.00 93.94 88 LEU A C 1
ATOM 722 O O . LEU A 1 88 ? 6.639 -12.167 -12.937 1.00 93.94 88 LEU A O 1
ATOM 726 N N . TYR A 1 89 ? 4.732 -12.234 -11.767 1.00 95.06 89 TYR A N 1
ATOM 727 C CA . TYR A 1 89 ? 4.056 -11.193 -12.537 1.00 95.06 89 TYR A CA 1
ATOM 728 C C . TYR A 1 89 ? 4.627 -9.790 -12.299 1.00 95.06 89 TYR A C 1
ATOM 730 O O . TYR A 1 89 ? 4.790 -9.035 -13.253 1.00 95.06 89 TYR A O 1
ATOM 738 N N . LEU A 1 90 ? 4.954 -9.424 -11.051 1.00 93.12 90 LEU A N 1
ATOM 739 C CA . LEU A 1 90 ? 5.421 -8.069 -10.726 1.00 93.12 90 LEU A CA 1
ATOM 740 C C . LEU A 1 90 ? 6.721 -7.700 -11.459 1.00 93.12 90 LEU A C 1
ATOM 742 O O . LEU A 1 90 ? 6.732 -6.649 -12.098 1.00 93.12 90 LEU A O 1
ATOM 746 N N . PRO A 1 91 ? 7.790 -8.523 -11.448 1.00 93.88 91 PRO A N 1
ATOM 747 C CA . PRO A 1 91 ? 9.014 -8.197 -12.178 1.00 93.88 91 PRO A CA 1
ATOM 748 C C . PRO A 1 91 ? 8.785 -8.053 -13.683 1.00 93.88 91 PRO A C 1
ATOM 750 O O . PRO A 1 91 ? 9.318 -7.129 -14.285 1.00 93.88 91 PRO A O 1
ATOM 753 N N . VAL A 1 92 ? 7.960 -8.921 -14.281 1.00 94.25 92 VAL A N 1
ATOM 754 C CA . VAL A 1 92 ? 7.624 -8.851 -15.712 1.00 94.25 92 VAL A CA 1
ATOM 755 C C . VAL A 1 92 ? 6.861 -7.563 -16.024 1.00 94.25 92 VAL A C 1
ATOM 757 O O . VAL A 1 92 ? 7.201 -6.866 -16.975 1.00 94.25 92 VAL A O 1
ATOM 760 N N . ALA A 1 93 ? 5.878 -7.197 -15.199 1.00 93.81 93 ALA A N 1
ATOM 761 C CA . ALA A 1 93 ? 5.141 -5.949 -15.362 1.00 93.81 93 ALA A CA 1
ATOM 762 C C . ALA A 1 93 ? 6.066 -4.724 -15.259 1.00 93.81 93 ALA A C 1
ATOM 764 O O . ALA A 1 93 ? 5.997 -3.843 -16.112 1.00 93.81 93 ALA A O 1
ATOM 765 N N . TYR A 1 94 ? 6.968 -4.681 -14.272 1.00 93.88 94 TYR A N 1
ATOM 766 C CA . TYR A 1 94 ? 7.939 -3.589 -14.141 1.00 93.88 94 TYR A CA 1
ATOM 767 C C . TYR A 1 94 ? 8.938 -3.543 -15.299 1.00 93.88 94 TYR A C 1
ATOM 769 O O . TYR A 1 94 ? 9.233 -2.456 -15.789 1.00 93.88 94 TYR A O 1
ATOM 777 N N . LEU A 1 95 ? 9.417 -4.698 -15.770 1.00 92.06 95 LEU A N 1
ATOM 778 C CA . LEU A 1 95 ? 10.315 -4.788 -16.921 1.00 92.06 95 LEU A CA 1
ATOM 779 C C . LEU A 1 95 ? 9.678 -4.218 -18.190 1.00 92.06 95 LEU A C 1
ATOM 781 O O . LEU A 1 95 ? 10.380 -3.621 -18.994 1.00 92.06 95 LEU A O 1
ATOM 785 N N . LEU A 1 96 ? 8.367 -4.387 -18.372 1.00 90.69 96 LEU A N 1
ATOM 786 C CA . LEU A 1 96 ? 7.648 -3.842 -19.525 1.00 90.69 96 LEU A CA 1
ATOM 787 C C . LEU A 1 96 ? 7.288 -2.362 -19.339 1.00 90.69 96 LEU A C 1
ATOM 789 O O . LEU A 1 96 ? 7.392 -1.580 -20.281 1.00 90.69 96 LEU A O 1
ATOM 793 N N . LEU A 1 97 ? 6.876 -1.965 -18.132 1.00 93.94 97 LEU A N 1
ATOM 794 C CA . LEU A 1 97 ? 6.355 -0.623 -17.865 1.00 93.94 97 LEU A CA 1
ATOM 795 C C . LEU A 1 97 ? 7.460 0.434 -17.735 1.00 93.94 97 LEU A C 1
ATOM 797 O O . LEU A 1 97 ? 7.318 1.536 -18.257 1.00 93.94 97 LEU A O 1
ATOM 801 N N . LEU A 1 98 ? 8.559 0.122 -17.041 1.00 92.31 98 LEU A N 1
ATOM 802 C CA . LEU A 1 98 ? 9.635 1.086 -16.784 1.00 92.31 98 LEU A CA 1
ATOM 803 C C . LEU A 1 98 ? 10.320 1.613 -18.057 1.00 92.31 98 LEU A C 1
ATOM 805 O O . LEU A 1 98 ? 10.497 2.828 -18.154 1.00 92.31 98 LEU A O 1
ATOM 809 N N . PRO A 1 99 ? 10.688 0.779 -19.050 1.00 90.31 99 PRO A N 1
ATOM 810 C CA . PRO A 1 99 ? 11.290 1.281 -20.279 1.00 90.31 99 PRO A CA 1
ATOM 811 C C . PRO A 1 99 ? 10.264 1.900 -21.231 1.00 90.31 99 PRO A C 1
ATOM 813 O O . PRO A 1 99 ? 10.668 2.555 -22.186 1.00 90.31 99 PRO A O 1
ATOM 816 N N . ALA A 1 100 ? 8.959 1.741 -20.991 1.00 89.81 100 ALA A N 1
ATOM 817 C CA . ALA A 1 100 ? 7.941 2.282 -21.882 1.00 89.81 100 ALA A CA 1
ATOM 818 C C . ALA A 1 100 ? 8.095 3.803 -22.039 1.00 89.81 100 ALA A C 1
ATOM 820 O O . ALA A 1 100 ? 8.171 4.297 -23.158 1.00 89.81 100 ALA A O 1
ATOM 821 N N . ALA A 1 101 ? 8.239 4.538 -20.932 1.00 87.50 101 ALA A N 1
ATOM 822 C CA . ALA A 1 101 ? 8.396 5.993 -20.955 1.00 87.50 101 ALA A CA 1
ATOM 823 C C . ALA A 1 101 ? 9.601 6.477 -21.798 1.00 87.50 101 ALA A C 1
ATOM 825 O O . ALA A 1 101 ? 9.383 7.283 -22.704 1.00 87.50 101 ALA A O 1
ATOM 826 N N . PRO A 1 102 ? 10.848 6.001 -21.585 1.00 87.19 102 PRO A N 1
ATOM 827 C CA . PRO A 1 102 ? 11.973 6.408 -22.426 1.00 87.19 102 PRO A CA 1
ATOM 828 C C . PRO A 1 102 ? 11.866 5.905 -23.870 1.00 87.19 102 PRO A C 1
ATOM 830 O O . PRO A 1 102 ? 12.344 6.591 -24.768 1.00 87.19 102 PRO A O 1
ATOM 833 N N . VAL A 1 103 ? 11.227 4.757 -24.127 1.00 88.31 103 VAL A N 1
ATOM 834 C CA . VAL A 1 103 ? 10.973 4.281 -25.499 1.00 88.31 103 VAL A CA 1
ATOM 835 C C . VAL A 1 103 ? 10.014 5.217 -26.234 1.00 88.31 103 VAL A C 1
ATOM 837 O O . VAL A 1 103 ? 10.307 5.618 -27.358 1.00 88.31 103 VAL A O 1
ATOM 840 N N . PHE A 1 104 ? 8.910 5.618 -25.598 1.00 89.88 104 PHE A N 1
ATOM 841 C CA . PHE A 1 104 ? 7.963 6.572 -26.179 1.00 89.88 104 PHE A CA 1
ATOM 842 C C . PHE A 1 104 ? 8.610 7.944 -26.399 1.00 89.88 104 PHE A C 1
ATOM 844 O O . PHE A 1 104 ? 8.564 8.465 -27.511 1.00 89.88 104 PHE A O 1
ATOM 851 N N . ALA A 1 105 ? 9.303 8.483 -25.393 1.00 86.81 105 ALA A N 1
ATOM 852 C CA . ALA A 1 105 ? 10.013 9.757 -25.521 1.00 86.81 105 ALA A CA 1
ATOM 853 C C . ALA A 1 105 ? 11.114 9.708 -26.598 1.00 86.81 105 ALA A C 1
ATOM 855 O O . ALA A 1 105 ? 11.316 10.661 -27.349 1.00 86.81 105 ALA A O 1
ATOM 856 N N . GLY A 1 106 ? 11.825 8.583 -26.706 1.00 86.31 106 GLY A N 1
ATOM 857 C CA . GLY A 1 106 ? 12.838 8.365 -27.733 1.00 86.31 106 GLY A CA 1
ATOM 858 C C . GLY A 1 106 ? 12.254 8.278 -29.143 1.00 86.31 106 GLY A C 1
ATOM 859 O O . GLY A 1 106 ? 12.874 8.778 -30.078 1.00 86.31 106 GLY A O 1
ATOM 860 N N . ALA A 1 107 ? 11.061 7.698 -29.300 1.00 85.25 107 ALA A N 1
ATOM 861 C CA . ALA A 1 107 ? 10.352 7.658 -30.576 1.00 85.25 107 ALA A CA 1
ATOM 862 C C . ALA A 1 107 ? 9.900 9.059 -31.026 1.00 85.25 107 ALA A C 1
ATOM 864 O O . ALA A 1 107 ? 10.077 9.409 -32.192 1.00 85.25 107 ALA A O 1
ATOM 865 N N . GLU A 1 108 ? 9.395 9.888 -30.106 1.00 90.00 108 GLU A N 1
ATOM 866 C CA . GLU A 1 108 ? 9.028 11.287 -30.387 1.00 90.00 108 GLU A CA 1
ATOM 867 C C . GLU A 1 108 ? 10.248 12.159 -30.734 1.00 90.00 108 GLU A C 1
ATOM 869 O O . GLU A 1 108 ? 10.166 13.070 -31.559 1.00 90.00 108 GLU A O 1
ATOM 874 N N . HIS A 1 109 ? 11.408 11.853 -30.149 1.00 89.56 109 HIS A N 1
ATOM 875 C CA . HIS A 1 109 ? 12.659 12.587 -30.350 1.00 89.56 109 HIS A CA 1
ATOM 876 C C . HIS A 1 109 ? 13.716 11.788 -31.125 1.00 89.56 109 HIS A C 1
ATOM 878 O O . HIS A 1 109 ? 14.920 11.945 -30.891 1.00 89.56 109 HIS A O 1
ATOM 884 N N . ALA A 1 110 ? 13.287 10.960 -32.082 1.00 84.50 110 ALA A N 1
ATOM 885 C CA . ALA A 1 110 ? 14.156 10.019 -32.791 1.00 84.50 110 ALA A CA 1
ATOM 886 C C . ALA A 1 110 ? 15.396 10.679 -33.427 1.00 8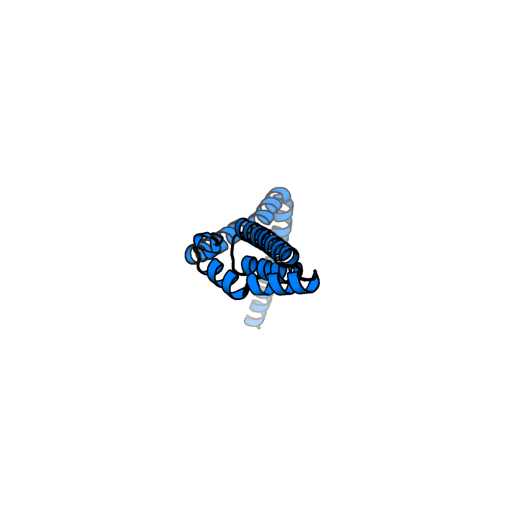4.50 110 ALA A C 1
ATOM 888 O O . ALA A 1 110 ? 16.492 10.120 -33.386 1.00 84.50 110 ALA A O 1
ATOM 889 N N . SER A 1 111 ? 15.261 11.899 -33.958 1.00 83.62 111 SER A N 1
ATOM 890 C CA . SER A 1 111 ? 16.377 12.654 -34.547 1.00 83.62 111 SER A CA 1
ATOM 891 C C . SER A 1 111 ? 17.431 13.070 -33.515 1.00 83.62 111 SER A C 1
ATOM 893 O O . SER A 1 111 ? 18.632 12.997 -33.787 1.00 83.62 111 SER A O 1
ATOM 895 N N . ALA A 1 112 ? 17.009 13.464 -32.311 1.00 85.00 112 ALA A N 1
ATOM 896 C CA . ALA A 1 112 ? 17.916 13.790 -31.218 1.00 85.00 112 ALA A CA 1
ATOM 897 C C . ALA A 1 112 ? 18.624 12.528 -30.711 1.00 85.00 112 ALA A C 1
ATOM 899 O O . ALA A 1 112 ? 19.845 12.547 -30.557 1.00 85.00 112 ALA A O 1
ATOM 900 N N . VAL A 1 113 ? 17.886 11.429 -30.524 1.00 86.38 113 VAL A N 1
ATOM 901 C CA . VAL A 1 113 ? 18.449 10.132 -30.113 1.00 86.38 113 VAL A CA 1
ATOM 902 C C . VAL A 1 113 ? 19.491 9.647 -31.121 1.00 86.38 113 VAL A C 1
ATOM 904 O O . VAL A 1 113 ? 20.596 9.283 -30.723 1.00 86.38 113 VAL A O 1
ATOM 907 N N . ALA A 1 114 ? 19.193 9.721 -32.421 1.00 85.19 114 ALA A N 1
ATOM 908 C CA . ALA A 1 114 ? 20.134 9.351 -33.474 1.00 85.19 114 ALA A CA 1
ATOM 909 C C . ALA A 1 114 ? 21.398 10.222 -33.445 1.00 85.19 114 ALA A C 1
ATOM 911 O O . ALA A 1 114 ? 22.504 9.691 -33.489 1.00 85.19 114 ALA A O 1
ATOM 912 N N . ARG A 1 115 ? 21.259 11.548 -33.313 1.00 88.19 115 ARG A N 1
ATOM 913 C CA . ARG A 1 115 ? 22.400 12.478 -33.280 1.00 88.19 115 ARG A CA 1
ATOM 914 C C . ARG A 1 115 ? 23.316 12.254 -32.075 1.00 88.19 115 ARG A C 1
ATOM 916 O O . ARG A 1 115 ? 24.536 12.261 -32.214 1.00 88.19 115 ARG A O 1
ATOM 923 N N . TRP A 1 116 ? 22.747 12.081 -30.886 1.00 87.69 116 TRP A N 1
ATOM 924 C CA . TRP A 1 116 ? 23.545 11.828 -29.684 1.00 87.69 116 TRP A CA 1
ATOM 925 C C . TRP A 1 116 ? 24.141 10.416 -29.690 1.00 87.69 116 TRP A C 1
ATOM 927 O O . TRP A 1 116 ? 25.295 10.241 -29.302 1.00 87.69 116 TRP A O 1
ATOM 937 N N . GLY A 1 117 ? 23.404 9.428 -30.207 1.00 86.88 117 GLY A N 1
ATOM 938 C CA . GLY A 1 117 ? 23.886 8.059 -30.382 1.00 86.88 117 GLY A CA 1
ATOM 939 C C . GLY A 1 117 ? 25.069 7.960 -31.346 1.00 86.88 117 GLY A C 1
ATOM 940 O O . GLY A 1 117 ? 26.070 7.322 -31.022 1.00 86.88 117 GLY A O 1
ATOM 941 N N . THR A 1 118 ? 25.014 8.637 -32.497 1.00 86.75 118 THR A N 1
ATOM 942 C CA . THR A 1 118 ? 26.138 8.660 -33.448 1.00 86.75 118 THR A CA 1
ATOM 943 C C . THR A 1 118 ? 27.355 9.372 -32.870 1.00 86.75 118 THR A C 1
ATOM 945 O O . THR A 1 118 ? 28.465 8.864 -33.005 1.00 86.75 118 THR A O 1
ATOM 948 N N . SER A 1 119 ? 27.162 10.488 -32.160 1.00 90.38 119 SER A N 1
ATOM 949 C CA . SER A 1 119 ? 28.250 11.192 -31.465 1.00 90.38 119 SER A CA 1
ATOM 950 C C . SER A 1 119 ? 28.968 10.292 -30.447 1.00 90.38 119 SER A C 1
ATOM 952 O O . SER A 1 119 ? 30.198 10.211 -30.441 1.00 90.38 119 SER A O 1
ATOM 954 N N . LEU A 1 120 ? 28.211 9.535 -29.643 1.00 93.38 120 LEU A N 1
ATOM 955 C CA . LEU A 1 120 ? 28.762 8.560 -28.695 1.00 93.38 120 LEU A CA 1
ATOM 956 C C . L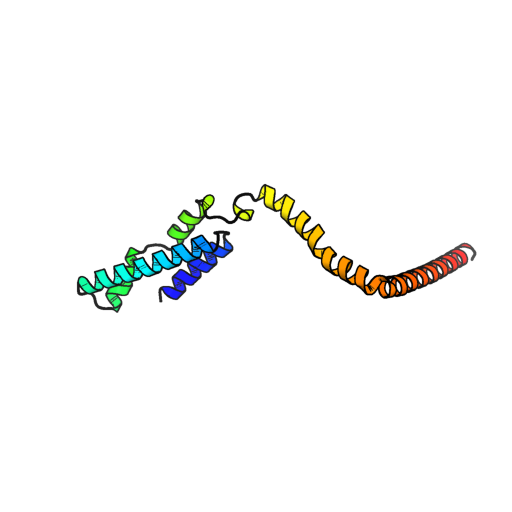EU A 1 120 ? 29.560 7.451 -29.393 1.00 93.38 120 LEU A C 1
ATOM 958 O O . LEU A 1 120 ? 30.658 7.122 -28.950 1.00 93.38 120 LEU A O 1
ATOM 962 N N . MET A 1 121 ? 29.041 6.898 -30.492 1.00 92.62 121 MET A N 1
ATOM 963 C CA . MET A 1 121 ? 29.734 5.856 -31.259 1.00 92.62 121 MET A CA 1
ATOM 964 C C . MET A 1 121 ? 31.035 6.361 -31.886 1.00 92.62 121 MET A C 1
ATOM 966 O O . MET A 1 121 ? 32.050 5.671 -31.815 1.00 92.62 121 MET A O 1
ATOM 970 N N . VAL A 1 122 ? 31.038 7.576 -32.443 1.00 94.69 122 VAL A N 1
ATOM 971 C CA . VAL A 1 122 ? 32.254 8.196 -32.993 1.00 94.69 122 VAL A CA 1
ATOM 972 C C . VAL A 1 122 ? 33.292 8.409 -31.891 1.00 94.69 122 VAL A C 1
ATOM 974 O O . VAL A 1 122 ? 34.448 8.030 -32.066 1.00 94.69 122 VAL A O 1
ATOM 977 N N . SER A 1 123 ? 32.887 8.939 -30.734 1.00 93.88 123 SER A N 1
ATOM 978 C CA . SER A 1 123 ? 33.778 9.116 -29.578 1.00 93.88 123 SER A CA 1
ATOM 979 C C . SER A 1 123 ? 34.376 7.786 -29.093 1.00 93.88 123 SER A C 1
ATOM 981 O O . SER A 1 123 ? 35.584 7.686 -28.856 1.00 93.88 123 SER A O 1
ATOM 983 N N . ALA A 1 124 ? 33.559 6.731 -29.017 1.00 93.44 124 ALA A N 1
ATOM 984 C CA . ALA A 1 124 ? 34.014 5.397 -28.636 1.00 93.44 124 ALA A CA 1
ATOM 985 C C . ALA A 1 124 ? 35.013 4.817 -29.652 1.00 93.44 124 ALA A C 1
ATOM 987 O O . ALA A 1 124 ? 36.043 4.277 -29.253 1.00 93.44 124 ALA A O 1
ATOM 988 N N . ALA A 1 125 ? 34.753 4.975 -30.953 1.00 95.12 125 ALA A N 1
ATOM 989 C CA . ALA A 1 125 ? 35.643 4.510 -32.014 1.00 95.12 125 ALA A CA 1
ATOM 990 C C . ALA A 1 125 ? 36.999 5.230 -31.993 1.00 95.12 125 ALA A C 1
ATOM 992 O O . ALA A 1 125 ? 38.037 4.576 -32.082 1.00 95.12 125 ALA A O 1
ATOM 993 N N . VAL A 1 126 ? 37.004 6.556 -31.817 1.00 96.75 126 VAL A N 1
ATOM 994 C CA . VAL A 1 126 ? 38.240 7.348 -31.681 1.00 96.75 126 VAL A CA 1
ATOM 995 C C . VAL A 1 126 ? 39.038 6.887 -30.464 1.00 96.75 126 VAL A C 1
ATOM 997 O O . VAL A 1 126 ? 40.240 6.645 -30.567 1.00 96.75 126 VAL A O 1
ATOM 1000 N N . THR A 1 127 ? 38.367 6.703 -29.325 1.00 96.62 127 THR A N 1
ATOM 1001 C CA . THR A 1 127 ? 39.007 6.220 -28.094 1.00 96.62 127 THR A CA 1
ATOM 1002 C C . THR A 1 127 ? 39.618 4.831 -28.291 1.00 96.62 127 THR A C 1
ATOM 1004 O O . THR A 1 127 ? 40.782 4.615 -27.960 1.00 96.62 127 THR A O 1
ATOM 1007 N N . ALA A 1 128 ? 38.866 3.899 -28.881 1.00 95.00 128 ALA A N 1
ATOM 1008 C CA . ALA A 1 128 ? 39.337 2.547 -29.165 1.00 95.00 128 ALA A CA 1
ATOM 1009 C C . ALA A 1 128 ? 40.530 2.544 -30.132 1.00 95.00 128 ALA A C 1
ATOM 1011 O O . ALA A 1 128 ? 41.504 1.833 -29.897 1.00 95.00 128 ALA A O 1
ATOM 1012 N N . ALA A 1 129 ? 40.488 3.370 -31.181 1.00 96.19 129 ALA A N 1
ATOM 1013 C CA . ALA A 1 129 ? 41.591 3.523 -32.123 1.00 96.19 129 ALA A CA 1
ATOM 1014 C C . ALA A 1 129 ? 42.855 4.054 -31.433 1.00 96.19 129 ALA A C 1
ATOM 1016 O O . ALA A 1 129 ? 43.942 3.531 -31.662 1.00 96.19 129 ALA A O 1
ATOM 1017 N N . MET A 1 130 ? 42.716 5.046 -30.549 1.00 96.56 130 MET A N 1
ATOM 1018 C CA . MET A 1 130 ? 43.843 5.593 -29.793 1.00 96.56 130 MET A CA 1
ATOM 1019 C C . MET A 1 130 ? 44.480 4.538 -28.881 1.00 96.56 130 MET A C 1
ATOM 1021 O O . MET A 1 130 ? 45.699 4.376 -28.894 1.00 96.56 130 MET A O 1
ATOM 1025 N N . LEU A 1 131 ? 43.667 3.779 -28.139 1.00 96.56 131 LEU A N 1
ATOM 1026 C CA . LEU A 1 131 ? 44.155 2.690 -27.288 1.00 96.56 131 LEU A CA 1
ATOM 1027 C C . LEU A 1 131 ? 44.855 1.598 -28.103 1.00 96.56 131 LEU A C 1
ATOM 1029 O O . LEU A 1 131 ? 45.922 1.127 -27.716 1.00 96.56 131 LEU A O 1
ATOM 1033 N N . LEU A 1 132 ? 44.293 1.235 -29.257 1.00 96.19 132 LEU A N 1
ATOM 1034 C CA . LEU A 1 132 ? 44.875 0.236 -30.147 1.00 96.19 132 LEU A CA 1
ATOM 1035 C C . LEU A 1 132 ? 46.225 0.705 -30.710 1.00 96.19 132 LEU A C 1
ATOM 1037 O O . LEU A 1 132 ? 47.178 -0.070 -30.722 1.00 96.19 132 LEU A O 1
ATOM 1041 N N . LEU A 1 133 ? 46.343 1.977 -31.105 1.00 96.38 133 LEU A N 1
ATOM 1042 C CA . LEU A 1 133 ? 47.613 2.565 -31.546 1.00 96.38 133 LEU A CA 1
ATOM 1043 C C . LEU A 1 133 ? 48.666 2.567 -30.432 1.00 96.38 133 LEU A C 1
ATOM 1045 O O . LEU A 1 133 ? 49.812 2.201 -30.685 1.00 96.38 133 LEU A O 1
ATOM 1049 N N . MET A 1 134 ? 48.285 2.930 -29.202 1.00 94.94 134 MET A N 1
ATOM 1050 C CA . MET A 1 134 ? 49.189 2.852 -28.047 1.00 94.94 134 MET A CA 1
ATOM 1051 C C . MET A 1 134 ? 49.672 1.419 -27.810 1.00 94.94 134 MET A C 1
ATOM 1053 O O . MET A 1 134 ? 50.852 1.196 -27.551 1.00 94.94 134 MET A O 1
ATOM 1057 N N . GLN A 1 135 ? 48.774 0.442 -27.932 1.00 95.19 135 GLN A N 1
ATOM 1058 C CA . GLN A 1 135 ? 49.102 -0.963 -27.728 1.00 95.19 135 GLN A CA 1
ATOM 1059 C C . GLN A 1 135 ? 50.044 -1.493 -28.816 1.00 95.19 135 GLN A C 1
ATOM 1061 O O . GLN A 1 135 ? 51.016 -2.170 -28.490 1.00 95.19 135 GLN A O 1
ATOM 1066 N N . ILE A 1 136 ? 49.825 -1.119 -30.082 1.00 94.44 136 ILE A N 1
ATOM 1067 C CA . ILE A 1 136 ? 50.742 -1.436 -31.187 1.00 94.44 136 ILE A CA 1
ATOM 1068 C C . ILE A 1 136 ? 52.126 -0.830 -30.938 1.00 94.44 136 ILE A C 1
ATOM 1070 O O . ILE A 1 136 ? 53.126 -1.531 -31.086 1.00 94.44 136 ILE A O 1
ATOM 1074 N N . ALA A 1 137 ? 52.194 0.443 -30.535 1.00 92.00 137 ALA A N 1
ATOM 1075 C CA . ALA A 1 137 ? 53.461 1.114 -30.262 1.00 92.00 137 ALA A CA 1
ATOM 1076 C C . ALA A 1 137 ? 54.271 0.355 -29.203 1.00 92.00 137 ALA A C 1
ATOM 1078 O O . ALA A 1 137 ? 55.415 0.004 -29.467 1.00 92.00 137 ALA A O 1
ATOM 1079 N N . ILE A 1 138 ? 53.652 -0.002 -28.072 1.00 93.50 138 ILE A N 1
ATOM 1080 C CA . ILE A 1 138 ? 54.297 -0.791 -27.009 1.00 93.50 138 ILE A CA 1
ATOM 1081 C C . ILE A 1 138 ? 54.796 -2.141 -27.531 1.00 93.50 138 ILE A C 1
ATOM 1083 O O . ILE A 1 138 ? 55.888 -2.555 -27.176 1.00 93.50 138 ILE A O 1
ATOM 1087 N N . THR A 1 139 ? 54.025 -2.837 -28.370 1.00 90.44 139 THR A N 1
ATOM 1088 C CA . THR A 1 139 ? 54.450 -4.147 -28.898 1.00 90.44 139 THR A CA 1
ATOM 1089 C C . THR A 1 139 ? 55.580 -4.076 -29.926 1.00 90.44 139 THR A C 1
ATOM 1091 O O . THR A 1 139 ? 56.222 -5.091 -30.181 1.00 90.44 139 THR A O 1
ATOM 1094 N N . LEU A 1 140 ? 55.789 -2.912 -30.546 1.00 86.25 140 LEU A N 1
ATOM 1095 C CA . LEU A 1 140 ? 56.816 -2.683 -31.566 1.00 86.25 140 LEU A CA 1
ATOM 1096 C C . LEU A 1 140 ? 58.087 -2.015 -31.012 1.00 86.25 140 LEU A C 1
ATOM 1098 O O . LEU A 1 140 ? 59.057 -1.902 -31.762 1.00 86.25 140 LEU A O 1
ATOM 1102 N N . THR A 1 141 ? 58.075 -1.555 -29.753 1.00 73.31 141 THR A N 1
ATOM 1103 C CA . THR A 1 141 ? 59.260 -1.021 -29.049 1.00 73.31 141 THR A CA 1
ATOM 1104 C C . THR A 1 141 ? 59.892 -2.099 -28.184 1.00 73.31 141 THR A C 1
ATOM 1106 O O . THR A 1 141 ? 61.139 -2.107 -28.101 1.00 73.31 141 THR A O 1
#

Secondary structure (DSSP, 8-state):
-HHHHHHHHHHHHHHTTB-HHHHHHHHHHHHHHHHHHHHHHHHTT--HHHHHHHHHHHH--HHHHHHHHHH-GGGB-HHHH-HHHHHHHHHHHHHHHTTHHHHHHHHHTHHHHHHHHHHHHHHHHHHHHHHHHHHHHHHH-

Foldseek 3Di:
DVVVVLVVLLVVLVVLAFDNVVSVVVSVVLVVQLVVQLVVCVVVVDDSVVSNVRSVVVSDDSVVVSVVLSVDLVRGDPCNNCVVVVVVPVVVVCVVPVCPVVVVVCVVVVVVVVVVVVVVVVVVVVVVVVVVVVVVVVVVD

pLDDT: mean 90.88, std 6.1, range [57.03, 96.75]

Mean predicted aligned error: 9.52 Å

Radius of gyration: 31.55 Å; Cα contacts (8 Å, |Δi|>4): 64; chains: 1; bounding box: 87×31×70 Å